Protein AF-A0A968FUQ0-F1 (afdb_monomer)

Foldseek 3Di:
DDPPDPDDDPQVDDQKDWDAQDFPCCCVPPNPCPRRDPPHTDIDGPVDDDPRDDDDDDDDD

pLDDT: mean 82.69, std 9.25, range [61.06, 95.88]

Sequence (61 aa):
PHPGNTVPKPEYGKDKRVLKGGSWFDCLSYGCGLSAPTFNRSFFTPEVRNNSFGFRCAKSP

Solvent-accessible surface area (backbone atoms only — not comparable to full-atom values): 4217 Å² total; per-residue (Å²): 120,58,94,91,66,82,76,87,51,88,66,56,49,88,72,24,47,78,48,73,61,54,42,83,63,40,42,78,78,68,43,76,52,71,42,40,45,93,81,44,68,50,69,42,48,84,83,70,84,59,94,72,65,84,87,78,92,82,77,82,134

Mean predicted ali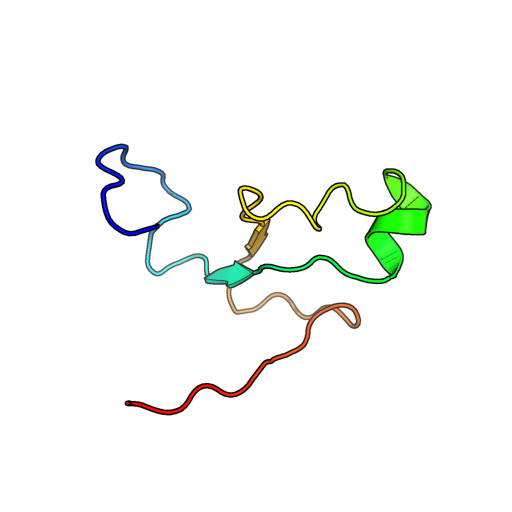gned error: 5.84 Å

Radius of gyration: 13.02 Å; Cα contacts (8 Å, |Δi|>4): 54; chains: 1; bounding box: 31×30×28 Å

Secondary structure (DSSP, 8-state):
--TT-----GGGSSSSEEE-S--TTHHHHH-TTSS-STT--EEE-TT---TT---------

Structure (mmCIF, N/CA/C/O backbone):
data_AF-A0A968FUQ0-F1
#
_entry.id   AF-A0A968FUQ0-F1
#
loop_
_atom_site.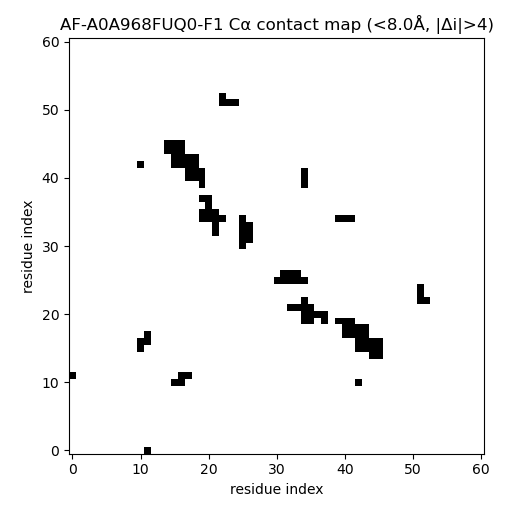group_PDB
_atom_site.id
_atom_site.type_symbol
_atom_site.label_atom_id
_atom_site.label_alt_id
_atom_site.label_comp_id
_atom_site.label_asym_id
_atom_site.label_entity_id
_atom_site.label_seq_id
_atom_site.pd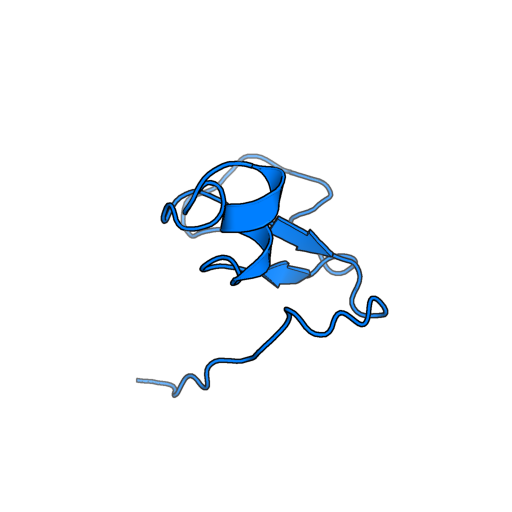bx_PDB_ins_code
_atom_site.Cartn_x
_atom_site.Cartn_y
_atom_site.Cartn_z
_atom_site.occupancy
_atom_site.B_iso_or_equiv
_atom_site.auth_seq_id
_atom_site.auth_comp_id
_atom_site.auth_asym_id
_atom_site.auth_atom_id
_atom_site.pdbx_PDB_model_num
ATOM 1 N N . PRO A 1 1 ? 1.993 10.144 2.789 1.00 67.50 1 PRO A N 1
ATOM 2 C CA . PRO A 1 1 ? 1.093 10.739 3.795 1.00 67.50 1 PRO A CA 1
ATOM 3 C C . PRO A 1 1 ? 0.955 9.831 5.021 1.00 67.50 1 PRO A C 1
ATOM 5 O O . PRO A 1 1 ? 0.540 8.683 4.881 1.00 67.50 1 PRO A O 1
ATOM 8 N N . HIS A 1 2 ? 1.344 10.322 6.197 1.00 73.06 2 HIS A N 1
ATOM 9 C CA . HIS A 1 2 ? 1.055 9.717 7.502 1.00 73.06 2 HIS A CA 1
ATOM 10 C C . HIS A 1 2 ? 0.636 10.816 8.487 1.00 73.06 2 HIS A C 1
ATOM 12 O O . HIS A 1 2 ? 0.968 11.980 8.238 1.00 73.06 2 HIS A O 1
ATOM 18 N N . PRO A 1 3 ? -0.064 10.476 9.584 1.00 79.69 3 PRO A N 1
ATOM 19 C CA . PRO A 1 3 ? -0.378 11.441 10.633 1.00 79.69 3 PRO A CA 1
ATOM 20 C C . PRO A 1 3 ? 0.885 12.187 11.091 1.00 79.69 3 PRO A C 1
ATOM 22 O O . PRO A 1 3 ? 1.942 11.571 11.245 1.00 79.69 3 PRO A O 1
ATOM 25 N N . GLY A 1 4 ? 0.791 13.511 11.229 1.00 82.94 4 GLY A N 1
ATOM 26 C CA . GLY A 1 4 ? 1.900 14.379 11.646 1.00 82.94 4 GLY A CA 1
ATOM 27 C C . GLY A 1 4 ? 2.917 14.761 10.560 1.00 82.94 4 GLY A C 1
ATOM 28 O O . GLY A 1 4 ? 3.827 15.531 10.845 1.00 82.94 4 GLY A O 1
ATOM 29 N N . ASN A 1 5 ? 2.794 14.272 9.319 1.00 80.44 5 ASN A N 1
ATOM 30 C CA . ASN A 1 5 ? 3.704 14.678 8.243 1.00 80.44 5 ASN A CA 1
ATOM 31 C C . ASN A 1 5 ? 3.340 16.055 7.666 1.00 80.44 5 ASN A C 1
ATOM 33 O O . ASN A 1 5 ? 2.330 16.175 6.973 1.00 80.44 5 ASN A O 1
ATOM 37 N N . THR A 1 6 ? 4.205 17.048 7.860 1.00 85.56 6 THR A N 1
ATOM 38 C CA . THR A 1 6 ? 4.062 18.405 7.301 1.00 85.56 6 THR A CA 1
ATOM 39 C C . THR A 1 6 ? 4.803 18.604 5.980 1.00 85.56 6 THR A C 1
ATOM 41 O O . THR A 1 6 ? 4.609 19.621 5.320 1.00 85.56 6 THR A O 1
ATOM 44 N N . VAL A 1 7 ? 5.637 17.643 5.565 1.00 85.31 7 VAL A N 1
ATOM 45 C CA . VAL A 1 7 ? 6.423 17.753 4.331 1.00 85.31 7 VAL A CA 1
ATOM 46 C C . VAL A 1 7 ? 5.534 17.454 3.121 1.00 85.31 7 VAL A C 1
ATOM 48 O O . VAL A 1 7 ? 5.048 16.317 2.998 1.00 85.31 7 VAL A O 1
ATOM 51 N N . PRO A 1 8 ? 5.337 18.422 2.205 1.00 79.31 8 PRO A N 1
ATOM 52 C CA . PRO A 1 8 ? 4.630 18.173 0.964 1.00 79.31 8 PRO A CA 1
ATOM 53 C C . PRO A 1 8 ? 5.499 17.294 0.067 1.00 79.31 8 PRO A C 1
ATOM 55 O O . PRO A 1 8 ? 6.678 17.566 -0.157 1.00 79.31 8 PRO A O 1
ATOM 58 N N . LYS A 1 9 ? 4.910 16.218 -0.447 1.00 80.19 9 LYS A N 1
ATOM 59 C CA . LYS A 1 9 ? 5.530 15.371 -1.463 1.00 80.19 9 LYS A CA 1
ATOM 60 C C . LYS A 1 9 ? 4.533 15.163 -2.601 1.00 80.19 9 LYS A C 1
ATOM 62 O O . LYS A 1 9 ? 3.374 14.874 -2.292 1.00 80.19 9 LYS A O 1
ATOM 67 N N . PRO A 1 10 ? 4.943 15.268 -3.878 1.00 76.75 10 PRO A N 1
ATOM 68 C CA . PRO A 1 10 ? 4.055 15.032 -5.020 1.00 76.75 10 PRO A CA 1
ATOM 69 C C . PRO A 1 10 ? 3.358 13.666 -4.964 1.00 76.75 10 PRO A C 1
ATOM 71 O O . PRO A 1 10 ? 2.234 13.500 -5.423 1.00 76.75 10 PRO A O 1
ATOM 74 N N . GLU A 1 11 ? 4.001 12.677 -4.344 1.00 76.44 11 GLU A N 1
ATOM 75 C CA . GLU A 1 11 ? 3.480 11.319 -4.200 1.00 76.44 11 GLU A CA 1
ATOM 76 C C . GLU A 1 11 ? 2.410 11.184 -3.114 1.00 76.44 11 GLU A C 1
ATOM 78 O O . GLU A 1 11 ? 1.738 10.159 -3.023 1.00 76.44 11 GLU A O 1
ATOM 83 N N . TYR A 1 12 ? 2.249 12.191 -2.255 1.00 75.62 12 TYR A N 1
ATOM 84 C CA . TYR A 1 12 ? 1.295 12.189 -1.147 1.00 75.62 12 TYR A CA 1
ATOM 85 C C . TYR A 1 12 ? -0.058 12.807 -1.539 1.00 75.62 12 TYR A C 1
ATOM 87 O O . TYR A 1 12 ? -0.710 13.431 -0.705 1.00 75.62 12 TYR A O 1
ATOM 95 N N . GLY A 1 13 ? -0.475 12.606 -2.794 1.00 70.44 13 GLY A N 1
ATOM 96 C CA . GLY A 1 13 ? -1.663 13.206 -3.407 1.00 70.44 13 GLY A CA 1
ATOM 97 C C . GLY A 1 13 ? -2.712 12.202 -3.903 1.00 70.44 13 GLY A C 1
ATOM 98 O O . GLY A 1 13 ? -2.793 11.069 -3.430 1.00 70.44 13 GLY A O 1
ATOM 99 N N . LYS A 1 14 ? -3.550 12.650 -4.850 1.00 72.19 14 LYS A N 1
ATOM 100 C CA . LYS A 1 14 ? -4.612 11.842 -5.481 1.00 72.19 14 LYS A CA 1
ATOM 101 C C . LYS A 1 14 ? -4.085 10.942 -6.602 1.00 72.19 14 LYS A C 1
ATOM 103 O O . LYS A 1 14 ? -4.599 9.839 -6.771 1.00 72.19 14 LYS A O 1
ATOM 108 N N . ASP A 1 15 ? -3.055 11.405 -7.306 1.00 84.44 15 ASP A N 1
ATOM 109 C CA . ASP A 1 15 ? -2.556 10.779 -8.538 1.00 84.44 15 ASP A CA 1
ATOM 110 C C . ASP A 1 15 ? -1.810 9.470 -8.279 1.00 84.44 15 ASP A C 1
ATOM 112 O O . ASP A 1 15 ? -1.727 8.608 -9.148 1.00 84.44 15 ASP A O 1
ATOM 116 N N . LYS A 1 16 ? -1.253 9.310 -7.074 1.00 88.69 16 LYS A N 1
ATOM 117 C CA . LYS A 1 16 ? -0.524 8.111 -6.666 1.00 88.69 16 LYS A CA 1
ATOM 118 C C . LYS A 1 16 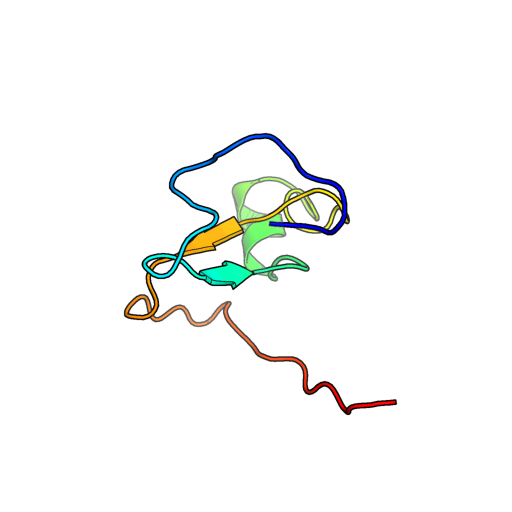? -1.124 7.528 -5.397 1.00 88.69 16 LYS A C 1
ATOM 120 O O . LYS A 1 16 ? -1.561 8.246 -4.499 1.00 88.69 16 LYS A O 1
ATOM 125 N N . ARG A 1 17 ? -1.124 6.203 -5.300 1.00 88.62 17 ARG A N 1
ATOM 126 C CA . ARG A 1 17 ? -1.551 5.455 -4.115 1.00 88.62 17 ARG A CA 1
ATOM 127 C C . ARG A 1 17 ? -0.343 4.845 -3.432 1.00 88.62 17 ARG A C 1
ATOM 129 O O . ARG A 1 17 ? 0.574 4.359 -4.087 1.00 88.62 17 ARG A O 1
ATOM 136 N N . VAL A 1 18 ? -0.357 4.891 -2.103 1.00 88.88 18 VAL A N 1
ATOM 137 C CA . VAL A 1 18 ? 0.713 4.336 -1.274 1.00 88.88 18 VAL A CA 1
ATOM 138 C C . VAL A 1 18 ? 0.437 2.860 -1.007 1.00 88.88 18 VAL A C 1
ATOM 140 O O . VAL A 1 18 ? -0.643 2.515 -0.532 1.00 88.88 18 VAL A O 1
ATOM 143 N N . LEU A 1 19 ? 1.440 2.019 -1.245 1.00 89.44 19 LEU A N 1
ATOM 144 C CA . LEU A 1 19 ? 1.471 0.609 -0.868 1.00 89.44 19 LEU A CA 1
ATOM 145 C C . LEU A 1 19 ? 2.490 0.375 0.253 1.00 89.44 19 LEU A C 1
ATOM 147 O O . LEU A 1 19 ? 3.478 1.097 0.405 1.00 89.44 19 LEU A O 1
ATOM 151 N N . LYS A 1 20 ? 2.207 -0.629 1.084 1.00 88.50 20 LYS A N 1
ATOM 152 C CA . LYS A 1 20 ? 2.944 -0.949 2.312 1.00 88.50 20 LYS A CA 1
ATOM 153 C C . LYS A 1 20 ? 3.108 -2.460 2.443 1.00 88.50 20 LYS A C 1
ATOM 155 O O . LYS A 1 20 ? 2.210 -3.197 2.054 1.00 88.50 20 LYS A O 1
ATOM 160 N N . GLY A 1 21 ? 4.201 -2.890 3.075 1.00 87.75 21 GLY A N 1
ATOM 161 C CA . GLY A 1 21 ? 4.409 -4.280 3.501 1.00 87.75 21 GLY A CA 1
ATOM 162 C C . GLY A 1 21 ? 5.319 -5.106 2.594 1.00 87.75 21 GLY A C 1
ATOM 163 O O . GLY A 1 21 ? 5.762 -6.165 3.019 1.00 87.75 21 GLY A O 1
ATOM 164 N N . GLY A 1 22 ? 5.646 -4.601 1.403 1.00 87.44 22 GLY A N 1
ATOM 165 C CA . GLY A 1 22 ? 6.500 -5.309 0.456 1.00 87.44 22 GLY A CA 1
ATOM 166 C C . GLY A 1 22 ? 5.833 -6.508 -0.208 1.00 87.44 22 GLY A C 1
ATOM 167 O O . GLY A 1 22 ? 4.694 -6.866 0.090 1.00 87.44 22 GLY A O 1
ATOM 168 N N . SER A 1 23 ? 6.558 -7.112 -1.140 1.00 85.06 23 SER A N 1
ATOM 169 C CA . SER A 1 23 ? 6.154 -8.289 -1.894 1.00 85.06 23 SER A CA 1
ATOM 170 C C . SER A 1 23 ? 7.256 -9.347 -1.910 1.00 85.06 23 SER A C 1
ATOM 172 O O . SER A 1 23 ? 8.412 -9.082 -1.579 1.00 85.06 23 SER A O 1
ATOM 174 N N . TRP A 1 24 ? 6.908 -10.553 -2.354 1.00 82.88 24 TRP A N 1
ATOM 175 C CA . TRP A 1 24 ? 7.856 -11.655 -2.533 1.00 82.88 24 TRP A CA 1
ATOM 176 C C . TRP A 1 24 ? 8.988 -11.326 -3.526 1.00 82.88 24 TRP A C 1
ATOM 178 O O . TRP A 1 24 ? 10.076 -11.888 -3.417 1.00 82.88 24 TRP A O 1
ATOM 188 N N . PHE A 1 25 ? 8.761 -10.396 -4.462 1.00 79.88 25 PHE A N 1
ATOM 189 C CA . PHE A 1 25 ? 9.756 -9.991 -5.456 1.00 79.88 25 PHE A CA 1
ATOM 190 C C . PHE A 1 25 ? 10.867 -9.117 -4.858 1.00 79.88 25 PHE A C 1
ATOM 192 O O . PHE A 1 25 ? 11.999 -9.136 -5.336 1.00 79.88 25 PHE A O 1
ATOM 199 N N . ASP A 1 26 ? 10.588 -8.402 -3.764 1.00 74.56 26 ASP A N 1
ATOM 200 C CA . ASP A 1 26 ? 11.565 -7.497 -3.149 1.00 74.56 26 ASP A CA 1
ATOM 201 C C . ASP A 1 26 ? 12.777 -8.259 -2.585 1.00 74.56 26 ASP A C 1
ATOM 203 O O . ASP A 1 26 ? 13.901 -7.761 -2.632 1.00 74.56 26 ASP A O 1
ATOM 207 N N . CYS A 1 27 ? 12.573 -9.509 -2.151 1.00 66.88 27 CYS A N 1
ATOM 208 C CA . CYS A 1 27 ? 13.655 -10.428 -1.792 1.00 66.88 27 CYS A CA 1
ATOM 209 C C . CYS A 1 27 ? 14.579 -10.765 -2.969 1.00 66.88 27 CYS A C 1
ATOM 211 O O . CYS A 1 27 ? 15.779 -10.928 -2.763 1.00 66.88 27 CYS A O 1
ATOM 213 N N . LEU A 1 28 ? 14.032 -10.884 -4.182 1.00 63.16 28 LEU A N 1
ATOM 214 C CA . LEU A 1 28 ? 14.768 -11.356 -5.357 1.00 63.16 28 LEU A CA 1
ATOM 215 C C . LEU A 1 28 ? 15.665 -10.272 -5.963 1.00 63.16 28 LEU A C 1
ATOM 217 O O . LEU A 1 28 ? 16.690 -10.601 -6.550 1.00 63.16 28 LEU A O 1
ATOM 221 N N . SER A 1 29 ? 15.294 -8.995 -5.833 1.00 61.06 29 SER A N 1
ATOM 222 C CA . SER A 1 29 ? 15.997 -7.893 -6.509 1.00 61.06 29 SER A CA 1
ATOM 223 C C . SER A 1 29 ? 16.752 -6.940 -5.582 1.00 61.06 29 SER A C 1
ATOM 225 O O . SER A 1 29 ? 17.696 -6.301 -6.039 1.00 61.06 29 SER A O 1
ATOM 227 N N . TYR A 1 30 ? 16.372 -6.830 -4.303 1.00 62.50 30 TYR A N 1
ATOM 228 C CA . TYR A 1 30 ? 16.888 -5.775 -3.412 1.00 62.50 30 TYR A CA 1
ATOM 229 C C . TYR A 1 30 ? 17.299 -6.264 -2.013 1.00 62.50 30 TYR A C 1
ATOM 231 O O . TYR A 1 30 ? 17.663 -5.453 -1.162 1.00 62.50 30 TYR A O 1
ATOM 239 N N . GLY A 1 31 ? 17.267 -7.579 -1.776 1.00 66.75 31 GLY A N 1
ATOM 240 C CA . GLY A 1 31 ? 17.439 -8.173 -0.452 1.00 66.75 31 GLY A CA 1
ATOM 241 C C . GLY A 1 31 ? 16.124 -8.203 0.328 1.00 66.75 31 GLY A C 1
ATOM 242 O O . GLY A 1 31 ? 15.290 -7.297 0.240 1.00 66.75 31 GLY A O 1
ATOM 243 N N . CYS A 1 32 ? 15.907 -9.285 1.077 1.00 67.94 32 CYS A N 1
ATOM 244 C CA . CYS A 1 32 ? 14.634 -9.507 1.750 1.00 67.94 32 CYS A CA 1
ATOM 245 C C . CYS A 1 32 ? 14.255 -8.359 2.685 1.00 67.94 32 CYS A C 1
ATOM 247 O O . CYS A 1 32 ? 14.961 -8.046 3.640 1.00 67.94 32 CYS A O 1
ATOM 249 N N . GLY A 1 33 ? 13.089 -7.771 2.417 1.00 66.06 33 GLY A N 1
ATOM 250 C CA . GLY A 1 33 ? 12.475 -6.803 3.307 1.00 66.06 33 GLY A CA 1
ATOM 251 C C . GLY A 1 33 ? 12.963 -5.368 3.153 1.00 66.06 33 GLY A C 1
ATOM 252 O O . GLY A 1 33 ? 12.794 -4.610 4.096 1.00 66.06 33 GLY A O 1
ATOM 253 N N . LEU A 1 34 ? 13.493 -4.944 1.999 1.00 73.12 34 LEU A N 1
ATOM 254 C CA . LEU A 1 34 ? 13.780 -3.520 1.741 1.00 73.12 34 LEU A CA 1
ATOM 255 C C . LEU A 1 34 ? 12.504 -2.646 1.755 1.00 73.12 34 LEU A C 1
ATOM 257 O O . LEU A 1 34 ? 12.502 -1.493 2.190 1.00 73.12 34 LEU A O 1
ATOM 261 N N . SER A 1 35 ? 11.384 -3.216 1.321 1.00 74.50 35 SER A N 1
ATOM 262 C CA . SER A 1 35 ? 10.040 -2.616 1.310 1.00 74.50 35 SER A CA 1
ATOM 263 C C . SER A 1 35 ? 9.187 -2.969 2.538 1.00 74.50 35 SER A C 1
ATOM 265 O O . SER A 1 35 ? 8.147 -2.345 2.775 1.00 74.50 35 SER A O 1
ATOM 267 N N . ALA A 1 36 ? 9.639 -3.937 3.340 1.00 80.00 36 ALA A N 1
ATOM 268 C CA . ALA A 1 36 ? 8.994 -4.365 4.575 1.00 80.00 36 ALA A CA 1
ATOM 269 C C . ALA A 1 36 ? 9.061 -3.368 5.753 1.00 80.00 36 ALA A C 1
ATOM 271 O O . ALA A 1 36 ? 8.164 -3.446 6.600 1.00 80.00 36 ALA A O 1
ATOM 272 N N . PRO A 1 37 ? 10.023 -2.419 5.875 1.00 84.69 37 PRO A N 1
ATOM 273 C CA . PRO A 1 37 ? 10.084 -1.570 7.050 1.00 84.69 37 PRO A CA 1
ATOM 274 C C . PRO A 1 37 ? 8.844 -0.682 7.134 1.00 84.69 37 PRO A C 1
ATOM 276 O O . PRO A 1 37 ? 8.301 -0.189 6.137 1.00 84.69 37 PRO A O 1
ATOM 279 N N . THR A 1 38 ? 8.399 -0.419 8.357 1.00 83.25 38 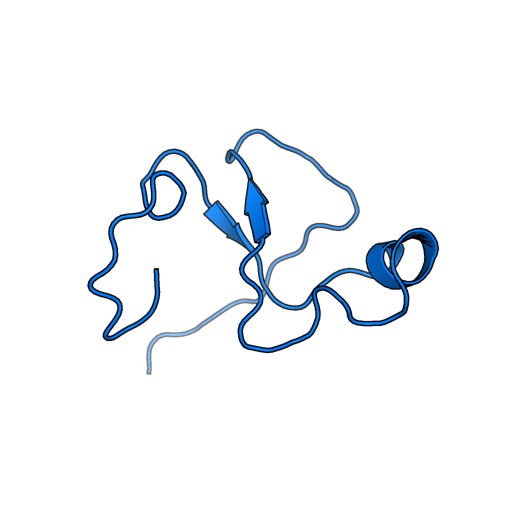THR A N 1
ATOM 280 C CA . THR A 1 38 ? 7.170 0.339 8.626 1.00 83.25 38 THR A CA 1
ATOM 281 C C . THR A 1 38 ? 7.239 1.787 8.142 1.00 83.25 38 THR A C 1
ATOM 283 O O . THR A 1 38 ? 6.193 2.395 7.902 1.00 83.25 38 THR A O 1
ATOM 286 N N . PHE A 1 39 ? 8.433 2.321 7.892 1.00 82.44 39 PHE A N 1
ATOM 287 C CA . PHE A 1 39 ? 8.626 3.650 7.320 1.00 82.44 39 PHE A CA 1
ATOM 288 C C . PHE A 1 39 ? 8.609 3.679 5.785 1.00 82.44 39 PHE A C 1
ATOM 290 O O . PHE A 1 39 ? 8.356 4.745 5.228 1.00 82.44 39 PHE A O 1
ATOM 297 N N . ASN A 1 40 ? 8.818 2.556 5.082 1.00 83.94 40 ASN A N 1
ATOM 298 C CA . ASN A 1 40 ? 8.849 2.557 3.615 1.00 83.94 40 ASN A CA 1
ATOM 299 C C . ASN A 1 40 ? 7.439 2.795 3.039 1.00 83.94 40 ASN A C 1
ATOM 301 O O . ASN A 1 40 ? 6.455 2.296 3.584 1.00 83.94 40 ASN A O 1
ATOM 305 N N . ARG A 1 41 ? 7.304 3.604 1.986 1.00 85.38 41 ARG A N 1
ATOM 306 C CA . ARG A 1 41 ? 6.017 4.014 1.395 1.00 85.38 41 ARG A CA 1
ATOM 307 C C . ARG A 1 41 ? 6.124 4.030 -0.127 1.00 85.38 41 ARG A C 1
ATOM 309 O O . ARG A 1 41 ? 6.185 5.102 -0.726 1.00 85.38 41 ARG A O 1
ATOM 316 N N . SER A 1 42 ? 6.145 2.854 -0.742 1.00 87.69 42 SER A N 1
ATOM 317 C CA . SER A 1 42 ? 6.092 2.732 -2.201 1.00 87.69 42 SER A CA 1
ATOM 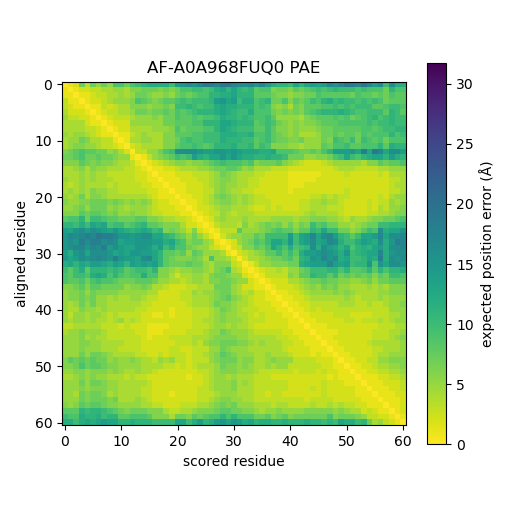318 C C . SER A 1 42 ? 4.829 3.395 -2.747 1.00 87.69 42 SER A C 1
ATOM 320 O O . SER A 1 42 ? 3.779 3.373 -2.101 1.00 87.69 42 SER A O 1
ATOM 322 N N . PHE A 1 43 ? 4.924 3.995 -3.928 1.00 89.38 43 PHE A N 1
ATOM 323 C CA . PHE A 1 43 ? 3.835 4.739 -4.549 1.00 89.38 43 PHE A CA 1
ATOM 324 C C . PHE A 1 43 ? 3.713 4.372 -6.025 1.00 89.38 43 PHE A C 1
ATOM 326 O O . PHE A 1 43 ? 4.713 4.247 -6.726 1.00 89.38 43 PHE A O 1
ATOM 333 N N . PHE A 1 44 ? 2.481 4.230 -6.499 1.00 90.88 44 PHE A N 1
ATOM 334 C CA . PHE A 1 44 ? 2.177 3.870 -7.885 1.00 90.88 44 PHE A CA 1
ATOM 335 C C . PHE A 1 44 ? 0.949 4.641 -8.355 1.00 90.88 44 PHE A C 1
ATOM 337 O O . PHE A 1 44 ? 0.120 5.029 -7.527 1.00 90.88 44 PHE A O 1
ATOM 344 N N . THR A 1 45 ? 0.816 4.871 -9.661 1.00 92.12 45 THR A N 1
ATOM 345 C CA . THR A 1 45 ? -0.455 5.373 -10.195 1.00 92.12 45 THR A CA 1
ATOM 346 C C . THR A 1 45 ? -1.502 4.243 -10.157 1.00 92.12 45 THR A C 1
ATOM 348 O O . THR A 1 45 ? -1.123 3.069 -10.254 1.00 92.12 45 THR A O 1
ATOM 351 N N . PRO A 1 46 ? -2.802 4.541 -9.958 1.00 90.62 46 PRO A N 1
ATOM 352 C CA . PRO A 1 46 ? -3.854 3.526 -9.821 1.00 90.62 46 PRO A CA 1
ATOM 353 C C . PRO A 1 46 ? -3.990 2.559 -11.006 1.00 90.62 46 PRO A C 1
ATOM 355 O O . PRO A 1 46 ? -4.566 1.484 -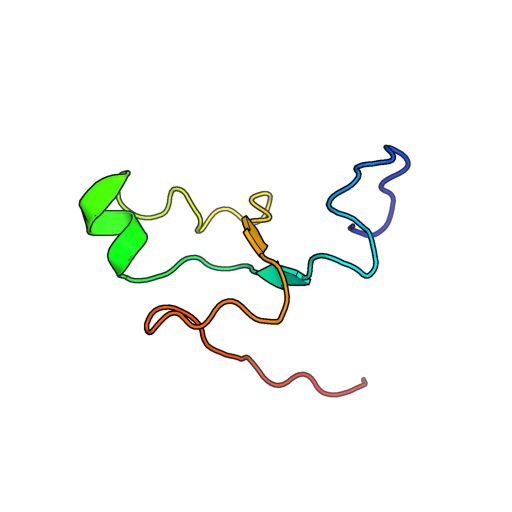10.856 1.00 90.62 46 PRO A O 1
ATOM 358 N N . GLU A 1 47 ? -3.490 2.936 -12.180 1.00 93.38 47 GLU A N 1
ATOM 359 C CA . GLU A 1 47 ? -3.605 2.173 -13.423 1.00 93.38 47 GLU A CA 1
ATOM 360 C C . GLU A 1 47 ? -2.580 1.033 -13.503 1.00 93.38 47 GLU A C 1
ATOM 362 O O . GLU A 1 47 ? -2.766 0.093 -14.279 1.00 93.38 47 GLU A O 1
ATOM 367 N N . VAL A 1 48 ? -1.506 1.093 -12.705 1.00 92.94 48 VAL A N 1
ATOM 368 C CA . VAL A 1 48 ? -0.452 0.073 -12.697 1.00 92.94 48 VAL A CA 1
ATOM 369 C C . VAL A 1 48 ? -1.009 -1.245 -12.170 1.00 92.94 48 VAL A C 1
ATOM 371 O O . VAL A 1 48 ? -1.480 -1.340 -11.037 1.00 92.94 48 VAL A O 1
ATOM 374 N N . ARG A 1 49 ? -0.881 -2.298 -12.982 1.00 92.94 49 ARG A N 1
ATOM 375 C CA . ARG A 1 49 ? -1.239 -3.669 -12.610 1.00 92.94 49 ARG A CA 1
ATOM 376 C C . ARG A 1 49 ? 0.030 -4.491 -12.436 1.00 92.94 49 ARG A C 1
ATOM 378 O O . ARG A 1 49 ? 0.807 -4.631 -13.374 1.00 92.94 49 ARG A O 1
ATOM 385 N N . ASN A 1 50 ? 0.228 -5.034 -11.240 1.00 89.19 50 ASN A N 1
ATOM 386 C CA . ASN A 1 50 ? 1.358 -5.899 -10.919 1.00 89.19 50 ASN A CA 1
ATOM 387 C C . ASN A 1 50 ? 0.855 -7.116 -10.129 1.00 89.19 50 ASN A C 1
ATOM 389 O O . ASN A 1 50 ? 0.020 -6.973 -9.237 1.00 89.19 50 ASN A O 1
ATOM 393 N N . ASN A 1 51 ? 1.359 -8.308 -10.453 1.00 90.44 51 ASN A N 1
ATOM 394 C CA . ASN A 1 51 ? 1.008 -9.556 -9.767 1.00 90.44 51 ASN A CA 1
ATOM 395 C C . ASN A 1 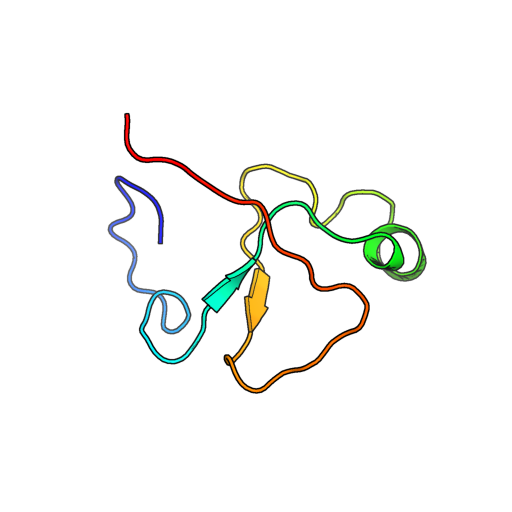51 ? 1.519 -9.617 -8.316 1.00 90.44 51 ASN A C 1
ATOM 397 O O . ASN A 1 51 ? 1.115 -10.494 -7.558 1.00 90.44 51 ASN A O 1
ATOM 401 N N . SER A 1 52 ? 2.395 -8.695 -7.924 1.00 88.31 52 SER A N 1
ATOM 402 C CA . SER A 1 52 ? 2.884 -8.538 -6.558 1.00 88.31 52 SER A CA 1
ATOM 403 C C . SER A 1 52 ? 1.988 -7.649 -5.684 1.00 88.31 52 SER A C 1
ATOM 405 O O . SER A 1 52 ? 2.215 -7.553 -4.477 1.00 88.31 52 SER A O 1
ATOM 407 N N . PHE A 1 53 ? 0.968 -7.003 -6.261 1.00 92.19 53 PHE A N 1
ATOM 408 C CA . PHE A 1 53 ? 0.032 -6.161 -5.520 1.00 92.19 53 PHE A CA 1
ATOM 409 C C . PHE A 1 53 ? -1.103 -6.985 -4.911 1.00 92.19 53 PHE A C 1
ATOM 411 O O . PHE A 1 53 ? -1.652 -7.892 -5.531 1.00 92.19 53 PHE A O 1
ATOM 418 N N . GLY A 1 54 ? -1.493 -6.613 -3.695 1.00 91.81 54 GLY A N 1
ATOM 419 C CA . GLY A 1 54 ? -2.623 -7.195 -2.983 1.00 91.81 54 GLY A CA 1
ATOM 420 C C . GLY A 1 54 ? -3.344 -6.149 -2.142 1.00 91.81 54 GLY A C 1
ATOM 421 O O . GLY A 1 54 ? -2.961 -4.978 -2.111 1.00 91.81 54 GLY A O 1
ATOM 422 N N . PHE A 1 55 ? -4.389 -6.574 -1.439 1.00 93.62 55 PHE A N 1
ATOM 423 C CA . PHE A 1 55 ? -5.157 -5.715 -0.546 1.00 93.62 55 PHE A CA 1
ATOM 424 C C . PHE A 1 55 ? -5.332 -6.369 0.822 1.00 93.62 55 PHE A C 1
ATOM 426 O O . PHE A 1 55 ? -5.366 -7.591 0.960 1.00 93.62 55 PHE A O 1
ATOM 433 N N . ARG A 1 56 ? -5.459 -5.527 1.847 1.00 93.88 56 ARG A N 1
ATOM 434 C CA . ARG A 1 56 ? -5.847 -5.931 3.197 1.00 93.88 56 ARG A CA 1
ATOM 435 C C . ARG A 1 56 ? -7.086 -5.140 3.577 1.00 93.88 56 ARG A C 1
ATOM 437 O O . ARG A 1 56 ? -7.044 -3.913 3.585 1.00 93.88 56 ARG A O 1
ATOM 444 N N . CYS A 1 57 ? -8.172 -5.842 3.879 1.00 95.19 57 CYS A N 1
ATOM 445 C CA . CYS A 1 57 ? -9.395 -5.206 4.350 1.00 95.19 57 CYS A CA 1
ATOM 446 C C . CYS A 1 57 ? -9.146 -4.486 5.682 1.00 95.19 57 CYS A C 1
ATOM 448 O O . CYS A 1 57 ? -8.393 -4.967 6.531 1.00 95.19 57 CYS A O 1
ATOM 450 N N . ALA A 1 58 ? -9.813 -3.353 5.860 1.00 93.62 58 ALA A N 1
ATOM 451 C CA . ALA A 1 58 ? -9.875 -2.621 7.115 1.00 93.62 58 ALA A CA 1
ATOM 452 C C . ALA A 1 58 ? -11.346 -2.394 7.470 1.00 93.62 58 ALA A C 1
ATOM 454 O O . ALA A 1 58 ? -12.187 -2.245 6.584 1.00 93.62 58 ALA A O 1
ATOM 455 N N . LYS A 1 59 ? -11.646 -2.377 8.766 1.00 95.88 59 LYS A N 1
ATOM 456 C CA . LYS A 1 59 ? -12.965 -2.046 9.302 1.00 95.88 59 LYS A CA 1
ATOM 457 C C . LYS A 1 59 ? -12.830 -0.772 10.128 1.00 95.88 59 LYS A C 1
ATOM 459 O O . LYS A 1 59 ? -11.800 -0.579 10.776 1.00 95.88 59 LYS A O 1
ATOM 464 N N . SER A 1 60 ? -13.850 0.079 10.097 1.00 92.31 60 SER A N 1
ATOM 465 C CA . SER A 1 60 ? -13.977 1.160 11.075 1.00 92.31 60 SER A CA 1
ATOM 466 C C . SER A 1 60 ? -13.996 0.580 12.501 1.00 92.31 60 SER A C 1
ATOM 468 O O . SER A 1 60 ? -14.493 -0.543 12.657 1.00 92.31 60 SER A O 1
ATOM 470 N N . PRO A 1 61 ? -13.446 1.297 13.501 1.00 84.75 61 PRO A N 1
ATOM 471 C CA . PRO A 1 61 ? -13.536 0.902 14.907 1.00 84.75 61 PRO A CA 1
ATOM 472 C C . PRO A 1 61 ? -14.968 0.580 15.344 1.00 84.75 61 PRO A C 1
A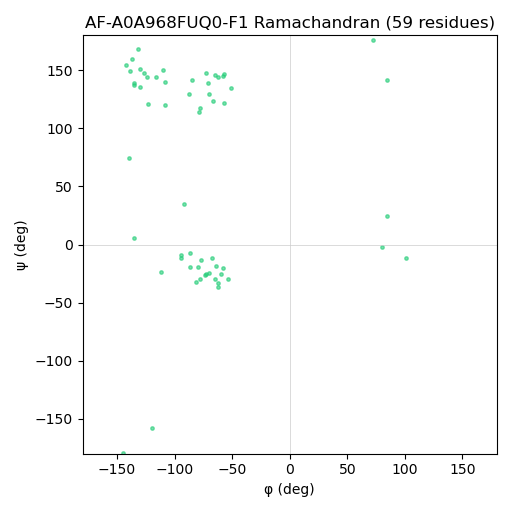TOM 474 O O . PRO A 1 61 ? -15.898 1.263 14.853 1.00 84.75 61 PRO A O 1
#